Protein AF-A0A0R1SIX4-F1 (afdb_monomer)

Sequence (104 aa):
MFKGYEADYQYLTQYGKIMNYLQTCGYYRTAAIANWSQDWKADPKLIAMAAAYGWQIITFEQPAGQLSAKNPMKKEPKIPDVASVMGVGCISLFQIEDRYQLSV

Solvent-accessible surface area (backbone atoms only — not comparable to full-atom values): 6085 Å² total; per-residue (Å²): 128,88,81,78,59,90,78,32,64,55,33,53,54,35,37,51,52,52,54,49,47,61,72,67,65,42,37,48,33,69,69,17,50,56,63,51,67,36,87,88,45,56,61,58,53,55,45,10,46,22,48,50,70,76,39,70,46,75,43,84,74,65,58,86,68,90,77,35,62,91,63,43,32,76,59,57,85,38,65,47,54,56,21,52,77,60,73,23,52,68,40,37,61,68,61,49,30,64,73,68,64,64,73,127

Organism: NCBI:txid1423815

Secondary structure (DSSP, 8-state):
--SS-TT-HHHHHHHHHHHHHHHHS-SB-HHHHHHHTSTT-SHHHHHHHHHHHTPPEE--PPP-S---SSS-BSSPPPHHHHHHHTT--EE-HHHHHHHHT---

Structure (mmCIF, N/CA/C/O backbone):
data_AF-A0A0R1SIX4-F1
#
_entry.id   AF-A0A0R1SIX4-F1
#
loop_
_atom_site.group_PDB
_atom_site.id
_atom_site.type_symbol
_atom_site.label_atom_id
_atom_site.label_alt_id
_atom_site.label_comp_id
_atom_site.label_asym_id
_atom_site.label_entity_id
_atom_site.label_seq_id
_atom_site.pdbx_PDB_ins_code
_atom_site.Cartn_x
_atom_site.Cartn_y
_atom_site.Cartn_z
_atom_site.occupancy
_atom_site.B_iso_or_equiv
_atom_site.auth_seq_id
_atom_site.auth_comp_id
_atom_site.auth_asym_id
_atom_site.auth_atom_id
_atom_site.pdbx_PDB_model_num
ATOM 1 N N . MET A 1 1 ? 2.991 -6.991 15.526 1.00 55.97 1 MET A N 1
ATOM 2 C CA . MET A 1 1 ? 2.677 -7.673 14.254 1.00 55.97 1 MET A CA 1
ATOM 3 C C . MET A 1 1 ? 1.445 -8.521 14.499 1.00 55.97 1 MET A C 1
ATOM 5 O O . MET A 1 1 ? 1.439 -9.234 15.500 1.00 55.97 1 MET A O 1
ATOM 9 N N . PHE A 1 2 ? 0.386 -8.358 13.698 1.00 59.34 2 PHE A N 1
ATOM 10 C CA . PHE A 1 2 ? -0.807 -9.209 13.784 1.00 59.34 2 PHE A CA 1
ATOM 11 C C . PHE A 1 2 ? -0.351 -10.672 13.726 1.00 59.34 2 PHE A C 1
ATOM 13 O O . PHE A 1 2 ? 0.562 -10.971 12.972 1.00 59.34 2 PHE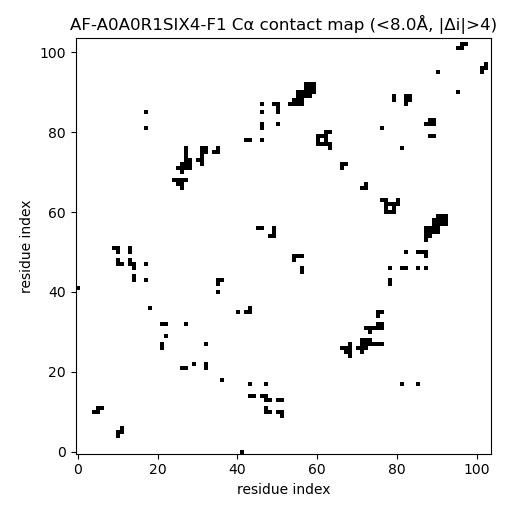 A O 1
ATOM 20 N N . LYS A 1 3 ? -0.876 -11.563 14.564 1.00 68.38 3 LYS A N 1
ATOM 21 C CA . LYS A 1 3 ? -0.492 -12.982 14.526 1.00 68.38 3 LYS A CA 1
ATOM 22 C C . LYS A 1 3 ? -1.569 -13.756 13.775 1.00 68.38 3 LYS A C 1
ATOM 24 O O . LYS A 1 3 ? -2.744 -13.560 14.072 1.00 68.38 3 LYS A O 1
ATOM 29 N N . GLY A 1 4 ? -1.175 -14.624 12.844 1.00 82.06 4 GLY A N 1
ATOM 30 C CA . GLY A 1 4 ? -2.080 -15.552 12.158 1.00 82.06 4 GLY A CA 1
ATOM 31 C C . GLY A 1 4 ? -2.652 -15.054 10.828 1.00 82.06 4 GLY A C 1
ATOM 32 O O . GLY A 1 4 ? -3.434 -15.773 10.215 1.00 82.06 4 GLY A O 1
ATOM 33 N N . TYR A 1 5 ? -2.260 -13.866 10.356 1.00 84.19 5 TYR A N 1
ATOM 34 C CA . TYR A 1 5 ? -2.648 -13.368 9.026 1.00 84.19 5 TYR A CA 1
ATOM 35 C C . TYR A 1 5 ? -1.778 -13.977 7.912 1.00 84.19 5 TYR A C 1
ATOM 37 O O . TYR A 1 5 ? -2.112 -13.880 6.738 1.00 84.19 5 TYR A O 1
ATOM 45 N N . GLU A 1 6 ? -0.663 -14.627 8.254 1.00 85.19 6 GLU A N 1
ATOM 46 C CA . GLU A 1 6 ? 0.284 -15.184 7.284 1.00 85.19 6 GLU A CA 1
ATOM 47 C C . GLU A 1 6 ? -0.337 -16.280 6.401 1.00 85.19 6 GLU A C 1
ATOM 49 O O . GLU A 1 6 ? 0.098 -16.480 5.271 1.00 85.19 6 GLU A O 1
ATOM 54 N N . ALA A 1 7 ? -1.363 -16.972 6.905 1.00 90.75 7 ALA A N 1
ATOM 55 C CA . ALA A 1 7 ? -2.109 -18.000 6.176 1.00 90.75 7 ALA A CA 1
ATOM 56 C C . ALA A 1 7 ? -3.439 -17.487 5.588 1.00 90.75 7 ALA A C 1
ATOM 58 O O . ALA A 1 7 ? -4.192 -18.261 4.995 1.00 90.75 7 ALA A O 1
ATOM 59 N N . ASP A 1 8 ? -3.756 -16.203 5.759 1.00 94.81 8 ASP A N 1
ATOM 60 C CA . ASP A 1 8 ? -4.999 -15.617 5.270 1.00 94.81 8 ASP A CA 1
ATOM 61 C C . ASP A 1 8 ? -4.947 -15.439 3.747 1.00 94.81 8 ASP A C 1
ATOM 63 O O . ASP A 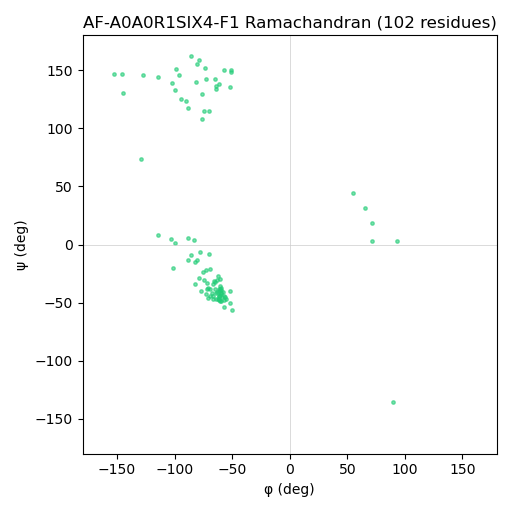1 8 ? -4.169 -14.656 3.199 1.00 94.81 8 ASP A O 1
ATOM 67 N N . TYR A 1 9 ? -5.817 -16.169 3.049 1.00 96.56 9 TYR A N 1
ATOM 68 C CA . TYR A 1 9 ? -5.883 -16.167 1.592 1.00 96.56 9 TYR A CA 1
ATOM 69 C C . TYR A 1 9 ? -6.218 -14.790 0.997 1.00 96.56 9 TYR A C 1
ATOM 71 O O . TYR A 1 9 ? -5.661 -14.414 -0.042 1.00 96.56 9 TYR A O 1
ATOM 79 N N . GLN A 1 10 ? -7.111 -14.024 1.631 1.00 96.88 10 GLN A N 1
ATOM 80 C CA . GLN A 1 10 ? -7.498 -12.704 1.124 1.00 96.88 10 GLN A CA 1
ATOM 81 C C . GLN A 1 10 ? -6.329 -11.733 1.253 1.00 96.88 10 GLN A C 1
ATOM 83 O O . GLN A 1 10 ? -5.993 -11.036 0.292 1.00 9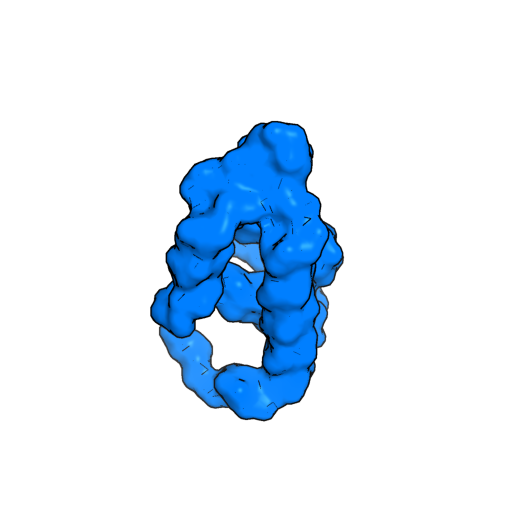6.88 10 GLN A O 1
ATOM 88 N N . TYR A 1 11 ? -5.655 -11.762 2.403 1.00 96.62 11 TYR A N 1
ATOM 89 C CA . TYR A 1 11 ? -4.423 -11.018 2.632 1.00 96.62 11 TYR A CA 1
ATOM 90 C C . TYR A 1 11 ? -3.341 -11.371 1.600 1.00 96.62 11 TYR A C 1
ATOM 92 O O . TYR A 1 11 ? -2.833 -10.476 0.923 1.00 96.62 11 TYR A O 1
ATOM 100 N N . LEU A 1 12 ? -3.019 -12.660 1.428 1.00 96.38 12 LEU A N 1
ATOM 101 C CA . LEU A 1 12 ? -1.972 -13.119 0.505 1.00 96.38 12 LEU A CA 1
ATOM 102 C C . LEU A 1 12 ? -2.264 -12.698 -0.941 1.00 96.38 12 LEU A C 1
ATOM 104 O O . LEU A 1 12 ? -1.362 -12.262 -1.660 1.00 96.38 12 LEU A O 1
ATOM 108 N N . THR A 1 13 ? -3.534 -12.758 -1.346 1.00 98.06 13 THR A N 1
ATOM 109 C CA . THR A 1 13 ? -3.981 -12.305 -2.669 1.00 98.06 13 THR A CA 1
ATOM 110 C C . THR A 1 13 ? -3.707 -10.814 -2.873 1.00 98.06 13 THR A C 1
ATOM 112 O O . THR A 1 13 ? -3.172 -10.418 -3.911 1.00 98.06 13 THR A O 1
ATOM 115 N N . GLN A 1 14 ? -4.054 -9.967 -1.900 1.00 98.12 14 GLN A N 1
ATOM 116 C CA . GLN A 1 14 ? -3.827 -8.521 -2.008 1.00 98.12 14 GLN A CA 1
ATOM 117 C C . GLN A 1 14 ? -2.343 -8.165 -1.895 1.00 98.12 14 GLN A C 1
ATOM 119 O O . GLN A 1 14 ? -1.854 -7.324 -2.649 1.00 98.12 14 GLN A O 1
ATOM 124 N N . TYR A 1 15 ? -1.598 -8.853 -1.029 1.00 97.25 15 TYR A N 1
ATOM 125 C CA . TYR A 1 15 ? -0.152 -8.687 -0.918 1.00 97.25 15 TYR A CA 1
ATOM 126 C C . TYR A 1 15 ? 0.542 -8.990 -2.252 1.00 97.25 15 TYR A C 1
ATOM 128 O O . TYR A 1 15 ? 1.345 -8.187 -2.725 1.00 97.25 15 TYR A O 1
ATOM 136 N N . GLY A 1 16 ? 0.169 -10.085 -2.923 1.00 97.31 16 GLY A N 1
ATOM 137 C CA . GLY A 1 16 ? 0.677 -10.421 -4.255 1.00 97.31 16 GLY A CA 1
ATOM 138 C C . GLY A 1 16 ? 0.413 -9.329 -5.299 1.00 97.31 16 GLY A C 1
ATOM 139 O O . GLY A 1 16 ? 1.310 -8.990 -6.073 1.00 97.31 16 GLY A O 1
ATOM 140 N N . LYS A 1 17 ? -0.777 -8.711 -5.287 1.00 98.38 17 LYS A N 1
ATOM 141 C CA . LYS A 1 17 ? -1.103 -7.581 -6.180 1.00 98.38 17 LYS A CA 1
ATOM 142 C C . LYS A 1 17 ? -0.229 -6.359 -5.913 1.00 98.38 17 LYS A C 1
ATOM 144 O O . LYS A 1 17 ? 0.239 -5.743 -6.869 1.00 98.38 17 LYS A O 1
ATOM 149 N N . ILE A 1 18 ? 0.022 -6.033 -4.644 1.00 98.06 18 ILE A N 1
ATOM 150 C CA . ILE A 1 18 ? 0.919 -4.935 -4.259 1.00 98.06 18 ILE A CA 1
ATOM 151 C C . ILE A 1 18 ? 2.328 -5.197 -4.786 1.00 98.06 18 ILE A C 1
ATOM 153 O O . ILE A 1 18 ? 2.911 -4.323 -5.428 1.00 98.06 18 ILE A O 1
ATOM 157 N N . MET A 1 19 ? 2.858 -6.403 -4.570 1.00 97.19 19 MET A N 1
ATOM 158 C CA . MET A 1 19 ? 4.198 -6.767 -5.039 1.00 97.19 19 MET A CA 1
ATOM 159 C C . MET A 1 19 ? 4.295 -6.688 -6.563 1.00 97.19 19 MET A C 1
ATOM 161 O O . MET A 1 19 ? 5.238 -6.096 -7.083 1.00 97.19 19 MET A O 1
ATOM 165 N N . ASN A 1 20 ? 3.297 -7.208 -7.282 1.00 98.12 20 ASN A N 1
ATOM 166 C CA . ASN A 1 20 ? 3.241 -7.105 -8.737 1.00 98.12 20 ASN A CA 1
ATOM 167 C C . ASN A 1 20 ? 3.216 -5.640 -9.200 1.00 98.12 20 ASN A C 1
ATOM 169 O O . ASN A 1 20 ? 4.034 -5.249 -10.028 1.00 98.12 20 ASN A O 1
ATOM 173 N N . TYR A 1 21 ? 2.350 -4.807 -8.613 1.00 97.88 21 TYR A N 1
ATOM 174 C CA . TYR A 1 21 ? 2.273 -3.381 -8.935 1.00 97.88 21 TYR A CA 1
ATOM 175 C C . TYR A 1 21 ? 3.619 -2.670 -8.760 1.00 97.88 21 TYR A C 1
ATOM 177 O O . TYR A 1 21 ? 4.041 -1.940 -9.658 1.00 97.88 21 TYR A O 1
ATOM 185 N N . LEU A 1 22 ? 4.315 -2.899 -7.642 1.00 96.50 22 LEU A N 1
ATOM 186 C CA . LEU A 1 22 ? 5.614 -2.274 -7.382 1.00 96.50 22 LEU A CA 1
ATOM 187 C C . LEU A 1 22 ? 6.658 -2.632 -8.442 1.00 96.50 22 LEU A C 1
ATOM 189 O O . LEU A 1 22 ? 7.455 -1.775 -8.815 1.00 96.50 22 LEU A O 1
ATOM 193 N N . GLN A 1 23 ? 6.641 -3.870 -8.936 1.00 95.75 23 GLN A N 1
ATOM 194 C CA . GLN A 1 23 ? 7.570 -4.330 -9.969 1.00 95.75 23 GLN A CA 1
ATOM 195 C C . GLN A 1 23 ? 7.223 -3.774 -11.358 1.00 95.75 23 GLN A C 1
ATOM 197 O O . GLN A 1 23 ? 8.122 -3.554 -12.167 1.00 95.75 23 GLN A O 1
ATOM 202 N N . THR A 1 24 ? 5.942 -3.521 -11.648 1.00 96.94 24 THR A N 1
ATOM 203 C CA . THR A 1 24 ? 5.489 -3.144 -12.998 1.00 96.94 24 THR A CA 1
ATOM 204 C C . THR A 1 24 ? 5.233 -1.651 -13.198 1.00 96.94 24 THR A C 1
ATOM 206 O O . THR A 1 24 ? 5.203 -1.199 -14.338 1.00 96.94 24 THR A O 1
ATOM 209 N N . CYS A 1 25 ? 5.027 -0.859 -12.139 1.00 95.94 25 CYS A N 1
ATOM 210 C CA . CYS A 1 25 ? 4.607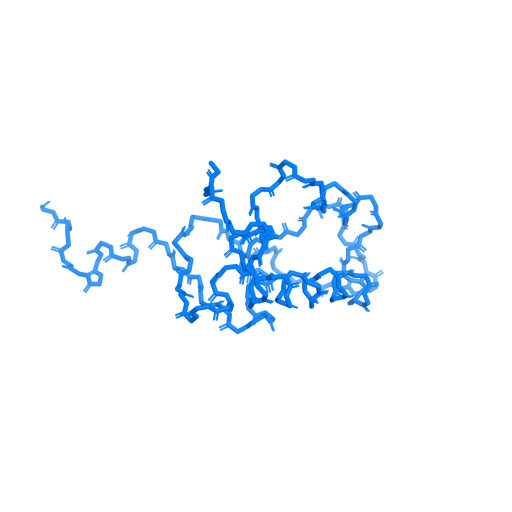 0.545 -12.280 1.00 95.94 25 CYS A CA 1
ATOM 211 C C . CYS A 1 25 ? 5.709 1.487 -12.792 1.00 95.9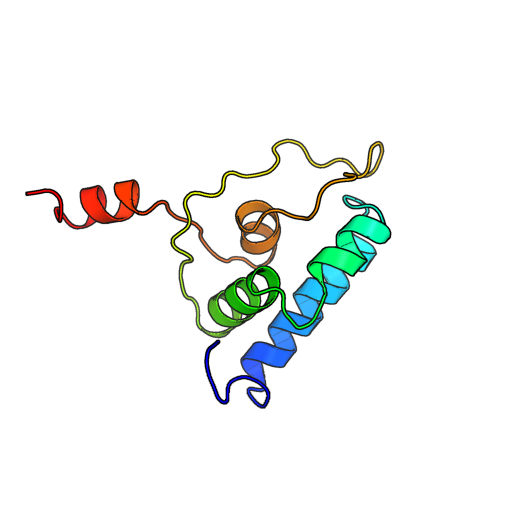4 25 CYS A C 1
ATOM 213 O O . CYS A 1 25 ? 5.414 2.566 -13.300 1.00 95.94 25 CYS A O 1
ATOM 215 N N . GLY A 1 26 ? 6.981 1.107 -12.639 1.00 97.12 26 GLY A N 1
ATOM 216 C CA . GLY A 1 26 ? 8.131 1.909 -13.068 1.00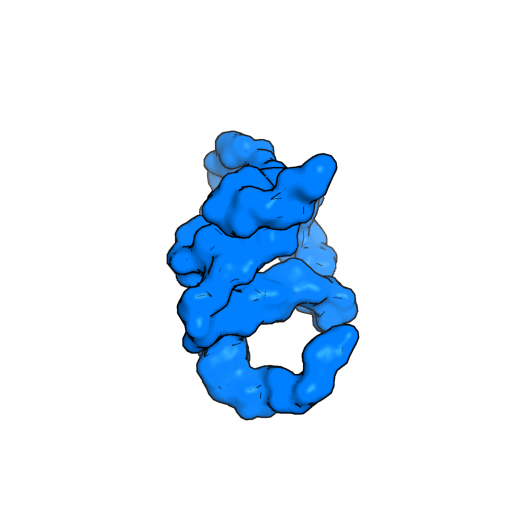 97.12 26 GLY A CA 1
ATOM 217 C C . GLY A 1 26 ? 8.404 3.162 -12.225 1.00 97.12 26 GLY A C 1
ATOM 218 O O . GLY A 1 26 ? 9.331 3.905 -12.533 1.00 97.12 26 GLY A O 1
ATOM 219 N N . TYR A 1 27 ? 7.645 3.418 -11.155 1.00 97.50 27 TYR A N 1
ATOM 220 C CA . TYR A 1 27 ? 7.789 4.629 -10.332 1.00 97.50 27 TYR A CA 1
ATOM 221 C C . TYR A 1 27 ? 8.901 4.558 -9.288 1.00 97.50 27 TYR A C 1
ATOM 223 O O . TYR A 1 27 ? 9.311 5.593 -8.763 1.00 97.50 27 TYR A O 1
ATOM 231 N N . TYR A 1 28 ? 9.412 3.363 -8.997 1.00 97.12 28 TYR A N 1
ATOM 232 C CA . TYR A 1 28 ? 10.394 3.130 -7.944 1.00 97.12 28 TYR A CA 1
ATOM 233 C C . TYR A 1 28 ? 11.599 2.379 -8.494 1.00 97.12 28 TYR A C 1
ATOM 235 O O . TYR A 1 28 ? 11.484 1.524 -9.370 1.00 97.12 28 TYR A O 1
ATOM 243 N N . ARG A 1 29 ? 12.782 2.685 -7.964 1.00 96.81 29 ARG A N 1
ATOM 244 C CA . ARG A 1 29 ? 13.989 1.913 -8.277 1.00 96.81 29 ARG A CA 1
ATOM 245 C C . ARG A 1 29 ? 13.952 0.560 -7.578 1.00 96.81 29 ARG A C 1
ATOM 247 O O . ARG A 1 29 ? 13.448 0.453 -6.463 1.00 96.81 29 ARG A O 1
ATOM 254 N N . THR A 1 30 ? 14.614 -0.434 -8.162 1.00 96.38 30 THR A N 1
ATOM 255 C CA . THR A 1 30 ? 14.691 -1.801 -7.618 1.00 96.38 30 THR A CA 1
ATOM 256 C C . THR A 1 30 ? 15.147 -1.840 -6.159 1.00 96.38 30 THR A C 1
ATOM 258 O O . THR A 1 30 ? 14.566 -2.565 -5.365 1.00 96.38 30 THR A O 1
ATOM 261 N N . ALA A 1 31 ? 16.125 -1.013 -5.772 1.00 96.75 31 ALA A N 1
ATOM 262 C CA . ALA A 1 31 ? 16.590 -0.935 -4.384 1.00 96.75 31 ALA A CA 1
ATOM 263 C C . ALA A 1 31 ? 15.509 -0.415 -3.414 1.00 96.75 31 ALA A C 1
ATOM 265 O O . ALA A 1 31 ? 15.387 -0.922 -2.303 1.00 96.75 31 ALA A O 1
ATOM 266 N N . ALA A 1 32 ? 14.701 0.560 -3.844 1.00 96.38 32 ALA A N 1
ATOM 267 C CA . ALA A 1 32 ? 13.594 1.082 -3.047 1.00 96.38 32 ALA A CA 1
ATOM 268 C C . ALA A 1 32 ? 12.491 0.028 -2.872 1.00 96.38 32 ALA A C 1
ATOM 270 O O . ALA A 1 32 ? 11.986 -0.154 -1.768 1.00 96.38 32 ALA A O 1
ATOM 271 N N . ILE A 1 33 ? 12.171 -0.708 -3.943 1.00 97.06 33 ILE A N 1
ATOM 272 C CA . ILE A 1 33 ? 11.197 -1.808 -3.908 1.00 97.06 33 ILE A CA 1
ATOM 273 C C . ILE A 1 33 ? 11.698 -2.932 -2.998 1.00 97.06 33 ILE A C 1
ATOM 275 O O . ILE A 1 33 ? 10.956 -3.405 -2.141 1.00 97.06 33 ILE A O 1
ATOM 279 N N . ALA A 1 34 ? 12.961 -3.338 -3.146 1.00 95.81 34 ALA A N 1
ATOM 280 C CA . ALA A 1 34 ? 13.556 -4.420 -2.370 1.00 95.81 34 ALA A CA 1
ATOM 281 C C . ALA 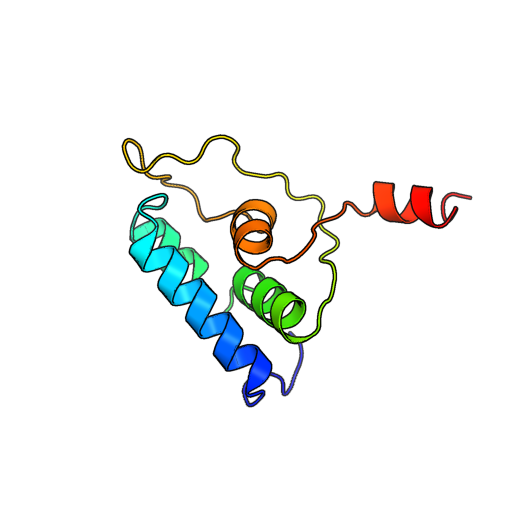A 1 34 ? 13.574 -4.114 -0.868 1.00 95.81 34 ALA A C 1
ATOM 283 O O . ALA A 1 34 ? 13.301 -5.007 -0.070 1.00 95.81 34 ALA A O 1
ATOM 284 N N . ASN A 1 35 ? 13.862 -2.867 -0.478 1.00 95.12 35 ASN A N 1
ATOM 285 C CA . ASN A 1 35 ? 13.849 -2.474 0.930 1.00 95.12 35 ASN A CA 1
ATOM 286 C C . ASN A 1 35 ? 12.426 -2.420 1.504 1.00 95.12 35 ASN A C 1
ATOM 288 O O . ASN A 1 35 ? 12.196 -2.837 2.637 1.00 95.12 35 ASN A O 1
ATOM 292 N N . TRP A 1 36 ? 11.456 -1.967 0.708 1.00 94.94 36 TRP A N 1
ATOM 293 C CA . TRP A 1 36 ? 10.061 -1.879 1.141 1.00 94.94 36 TRP A CA 1
ATOM 294 C C . TRP A 1 36 ? 9.350 -3.240 1.180 1.00 94.94 36 TRP A C 1
ATOM 296 O O . TRP A 1 36 ? 8.402 -3.419 1.936 1.00 94.94 36 TRP A O 1
ATOM 306 N N . SER A 1 37 ? 9.841 -4.215 0.411 1.00 93.50 37 SER A N 1
ATOM 307 C CA . SER A 1 37 ? 9.300 -5.583 0.339 1.00 93.50 37 SER A CA 1
ATOM 308 C C . SER A 1 37 ? 9.910 -6.538 1.375 1.00 93.50 37 SER A C 1
ATOM 310 O O . SER A 1 37 ? 9.652 -7.740 1.324 1.00 93.50 37 SER A O 1
ATOM 312 N N . GLN A 1 38 ? 10.754 -6.040 2.285 1.00 94.44 38 GLN A N 1
ATOM 313 C CA . GLN A 1 38 ? 11.339 -6.858 3.348 1.00 94.44 38 GLN A CA 1
ATOM 314 C C . GLN A 1 38 ? 10.251 -7.361 4.303 1.00 94.44 38 GLN A C 1
ATOM 316 O O . GLN A 1 38 ? 9.344 -6.616 4.662 1.00 94.44 38 GLN A O 1
ATOM 321 N N . ASP A 1 39 ? 10.374 -8.598 4.784 1.00 89.69 39 ASP A N 1
ATOM 322 C CA . ASP A 1 39 ? 9.338 -9.225 5.618 1.00 89.69 39 ASP A CA 1
ATOM 323 C C . ASP A 1 39 ? 9.057 -8.465 6.931 1.00 89.69 39 ASP A C 1
ATOM 325 O O . ASP A 1 39 ? 7.933 -8.426 7.424 1.00 89.69 39 ASP A O 1
ATOM 329 N N . TRP A 1 40 ? 10.049 -7.779 7.493 1.00 90.62 40 TRP A N 1
ATOM 330 C CA . TRP A 1 40 ? 9.861 -6.989 8.713 1.00 90.62 40 TRP A CA 1
ATOM 331 C C . TRP A 1 40 ? 9.165 -5.636 8.476 1.00 90.62 40 TRP A C 1
ATOM 333 O O . TRP A 1 40 ? 8.829 -4.948 9.443 1.00 90.62 40 TRP A O 1
ATOM 343 N N . LYS A 1 41 ? 8.924 -5.234 7.221 1.00 94.38 41 LYS A N 1
ATOM 344 C CA . LYS A 1 41 ? 8.199 -3.999 6.895 1.00 94.38 41 LYS A CA 1
ATOM 345 C C . LYS A 1 41 ? 6.702 -4.187 7.106 1.00 94.38 41 LYS A C 1
ATOM 347 O O . LYS A 1 41 ? 6.091 -5.131 6.609 1.00 94.38 41 LYS A O 1
ATOM 352 N N . ALA A 1 42 ? 6.100 -3.254 7.836 1.00 94.75 42 ALA A N 1
ATOM 353 C CA . ALA A 1 42 ? 4.673 -3.284 8.132 1.00 94.75 42 ALA A CA 1
ATOM 354 C C . ALA A 1 42 ? 3.831 -2.716 6.983 1.00 94.75 42 ALA A C 1
ATOM 356 O O . ALA A 1 42 ? 2.730 -3.199 6.741 1.00 94.75 42 ALA A O 1
ATOM 357 N N . ASP A 1 43 ? 4.346 -1.721 6.268 1.00 96.31 43 ASP A N 1
ATOM 358 C CA . ASP A 1 43 ? 3.642 -0.920 5.268 1.00 96.31 43 ASP A CA 1
ATOM 359 C C . ASP A 1 43 ? 2.888 -1.761 4.216 1.00 96.31 43 ASP A C 1
ATOM 361 O O . ASP A 1 43 ? 1.662 -1.626 4.127 1.00 96.31 43 ASP A O 1
ATOM 365 N N . PRO A 1 44 ? 3.532 -2.691 3.471 1.00 96.19 44 PRO A N 1
ATOM 366 C CA . PRO A 1 44 ? 2.814 -3.526 2.506 1.00 96.19 44 PRO A CA 1
ATOM 367 C C . PRO A 1 44 ? 1.773 -4.429 3.174 1.00 96.19 44 PRO A C 1
ATOM 369 O O . PRO A 1 44 ? 0.742 -4.740 2.578 1.00 96.19 44 PRO A O 1
ATOM 372 N N . LYS A 1 45 ? 2.017 -4.842 4.423 1.00 95.88 45 LYS A N 1
ATOM 373 C CA . LYS A 1 45 ? 1.127 -5.734 5.172 1.00 95.88 45 LYS A CA 1
ATOM 374 C C . LYS A 1 45 ? -0.137 -5.004 5.614 1.00 95.88 45 LYS A C 1
ATOM 376 O O . LYS A 1 45 ? -1.229 -5.541 5.461 1.00 95.88 45 LYS A O 1
ATOM 381 N N . LEU A 1 46 ? 0.004 -3.769 6.095 1.00 96.69 46 LEU A N 1
ATOM 382 C CA . LEU A 1 46 ? -1.118 -2.902 6.459 1.00 96.69 46 LEU A CA 1
ATOM 383 C C . LEU A 1 46 ? -2.013 -2.619 5.249 1.00 96.69 46 LEU A C 1
ATOM 385 O O . LEU A 1 46 ? -3.232 -2.731 5.358 1.00 96.69 46 LEU A O 1
ATOM 389 N N . ILE A 1 47 ? -1.418 -2.326 4.087 1.00 98.12 47 ILE A N 1
ATOM 390 C CA . ILE A 1 47 ? -2.173 -2.077 2.851 1.00 98.12 47 ILE A CA 1
ATOM 391 C C . ILE A 1 47 ? -2.882 -3.340 2.367 1.00 98.12 47 ILE A C 1
ATOM 393 O O . ILE A 1 47 ? -4.061 -3.272 2.032 1.00 98.12 47 ILE A O 1
ATOM 397 N N . ALA A 1 48 ? -2.211 -4.494 2.373 1.00 97.44 48 ALA A N 1
ATOM 398 C CA . ALA A 1 48 ? -2.828 -5.756 1.971 1.00 97.44 48 ALA A CA 1
ATOM 399 C C . ALA A 1 48 ? -4.020 -6.129 2.864 1.00 97.44 48 ALA A C 1
ATOM 401 O O . ALA A 1 48 ? -5.072 -6.493 2.346 1.00 97.44 48 ALA A O 1
ATOM 402 N N . MET A 1 49 ? -3.886 -5.986 4.188 1.00 97.31 49 MET A N 1
ATOM 403 C CA . MET A 1 49 ? -4.989 -6.216 5.129 1.00 97.31 49 MET A CA 1
ATOM 404 C C . MET A 1 49 ? -6.152 -5.255 4.877 1.00 97.31 49 MET A C 1
ATOM 406 O O . MET A 1 49 ? -7.302 -5.680 4.791 1.00 97.31 49 MET A O 1
ATOM 410 N N . ALA A 1 50 ? -5.864 -3.964 4.707 1.00 98.12 50 ALA A N 1
ATOM 411 C CA . ALA A 1 50 ? -6.903 -2.977 4.452 1.00 98.12 50 ALA A CA 1
ATOM 412 C C . ALA A 1 50 ? -7.634 -3.228 3.125 1.00 98.12 50 ALA A C 1
ATOM 414 O O . ALA A 1 50 ? -8.862 -3.167 3.083 1.00 98.12 50 ALA A O 1
ATOM 415 N N . ALA A 1 51 ? -6.903 -3.597 2.072 1.00 98.31 51 ALA A N 1
ATOM 416 C CA . ALA A 1 51 ? -7.477 -3.961 0.780 1.00 98.31 51 ALA A CA 1
ATOM 417 C C . ALA A 1 51 ? -8.291 -5.263 0.844 1.00 98.31 51 ALA A C 1
ATOM 419 O O . ALA A 1 51 ? -9.280 -5.404 0.129 1.00 98.31 51 ALA A O 1
ATOM 420 N N . ALA A 1 52 ? -7.883 -6.222 1.679 1.00 97.62 52 ALA A N 1
ATOM 421 C CA . ALA A 1 52 ? -8.575 -7.499 1.833 1.00 97.62 52 ALA A CA 1
ATOM 422 C C . ALA A 1 52 ? -9.937 -7.334 2.519 1.00 97.62 52 ALA A C 1
ATOM 424 O O . ALA A 1 52 ? -10.900 -7.984 2.127 1.00 97.62 52 ALA A O 1
ATOM 425 N N . TYR A 1 53 ? -10.020 -6.439 3.504 1.00 97.06 53 TYR A N 1
ATOM 426 C CA . TYR A 1 53 ? -11.179 -6.332 4.392 1.00 97.06 53 TYR A CA 1
ATOM 427 C C . TYR A 1 53 ? -11.959 -5.019 4.268 1.00 97.06 53 TYR A C 1
ATOM 429 O O . TYR A 1 53 ? -12.862 -4.762 5.064 1.00 97.06 53 TYR A O 1
ATOM 437 N N . GLY A 1 54 ? -11.633 -4.183 3.279 1.00 96.94 54 GLY A N 1
ATOM 438 C CA . GLY A 1 54 ? -12.306 -2.900 3.063 1.00 96.94 54 GLY A CA 1
ATOM 439 C C . GLY A 1 54 ? -12.077 -1.904 4.201 1.00 96.94 54 GLY A C 1
ATOM 440 O O . GLY A 1 54 ? -12.962 -1.110 4.517 1.00 96.94 54 GLY A O 1
ATOM 441 N N . TRP A 1 55 ? -10.915 -1.965 4.856 1.00 97.38 55 TRP A N 1
ATOM 442 C CA . TRP A 1 55 ? -10.574 -1.049 5.943 1.00 97.38 55 TRP A CA 1
ATOM 443 C C . TRP A 1 55 ? -9.956 0.248 5.426 1.00 97.38 55 TRP A C 1
ATOM 445 O O . TRP A 1 55 ? -9.441 0.336 4.312 1.00 97.38 55 TRP A O 1
ATOM 455 N N . GLN A 1 56 ? -9.967 1.257 6.292 1.00 96.88 56 GLN A N 1
ATOM 456 C CA . GLN A 1 56 ? -9.259 2.514 6.093 1.00 96.88 56 GLN A CA 1
ATOM 457 C C . GLN A 1 56 ? -7.980 2.519 6.937 1.00 96.88 56 GLN A C 1
ATOM 459 O O . GLN A 1 56 ? -7.992 2.086 8.090 1.00 96.88 56 GLN A O 1
ATOM 464 N N . ILE A 1 57 ? -6.875 3.015 6.378 1.00 98.00 57 ILE A N 1
ATOM 465 C CA . ILE A 1 57 ? -5.616 3.166 7.114 1.00 98.00 57 ILE A CA 1
ATOM 466 C C . ILE A 1 57 ? -5.573 4.547 7.761 1.00 98.00 57 ILE A C 1
ATOM 468 O O . ILE A 1 57 ? -5.644 5.564 7.069 1.00 98.00 57 ILE A O 1
ATOM 472 N N . ILE A 1 58 ? -5.389 4.578 9.080 1.00 97.25 58 ILE A N 1
ATOM 473 C CA . ILE A 1 58 ? -5.082 5.811 9.805 1.00 97.25 58 ILE A CA 1
ATOM 474 C C . ILE A 1 58 ? -3.563 6.002 9.807 1.00 97.25 58 ILE A C 1
ATOM 476 O O . ILE A 1 58 ? -2.831 5.162 10.327 1.00 97.25 58 ILE A O 1
ATOM 480 N N . THR A 1 59 ? -3.075 7.084 9.203 1.00 97.31 59 THR A N 1
ATOM 481 C CA . THR A 1 59 ? -1.641 7.396 9.122 1.00 97.31 59 THR A CA 1
ATOM 482 C C . THR A 1 59 ? -1.409 8.899 9.003 1.00 97.31 59 THR A C 1
ATOM 484 O O . THR A 1 59 ? -2.193 9.615 8.386 1.00 97.31 59 THR A O 1
ATOM 487 N N . PHE A 1 60 ? -0.311 9.390 9.577 1.00 97.31 60 PHE A N 1
ATOM 488 C CA . PHE A 1 60 ? 0.150 10.767 9.365 1.00 97.31 60 PHE A CA 1
ATOM 489 C C . PHE A 1 60 ? 1.019 10.921 8.112 1.00 97.31 60 PHE A C 1
ATOM 491 O O . PHE A 1 60 ? 1.354 12.043 7.725 1.00 97.31 60 PHE A O 1
ATOM 498 N N . GLU A 1 61 ? 1.407 9.812 7.481 1.00 97.38 61 GLU A N 1
ATOM 499 C CA . GLU A 1 61 ? 2.234 9.849 6.285 1.00 97.38 61 GLU A CA 1
ATOM 500 C C . GLU A 1 61 ? 1.507 10.538 5.124 1.00 97.38 61 GLU A C 1
ATOM 502 O O . GLU A 1 61 ? 0.330 10.291 4.872 1.00 97.38 61 GLU A O 1
ATOM 507 N N . GLN A 1 62 ? 2.232 11.398 4.410 1.00 95.38 62 GLN A N 1
ATOM 508 C CA . GLN A 1 62 ? 1.733 12.088 3.226 1.00 95.38 62 GLN A CA 1
ATOM 509 C C . GLN A 1 62 ? 2.204 11.387 1.940 1.00 95.38 62 GLN A C 1
ATOM 511 O O . GLN A 1 62 ? 3.290 10.790 1.942 1.00 95.38 62 GLN A O 1
ATOM 516 N N . PRO A 1 63 ? 1.425 11.477 0.842 1.00 95.38 63 PRO A N 1
ATOM 517 C CA . PRO A 1 63 ? 1.841 11.013 -0.482 1.00 95.38 63 PRO A CA 1
ATOM 518 C C . PRO A 1 63 ? 3.211 11.570 -0.888 1.00 95.38 63 PRO A C 1
ATOM 520 O O . PRO A 1 63 ? 3.563 12.696 -0.523 1.00 95.38 63 PRO A O 1
ATOM 523 N N . ALA A 1 64 ? 3.973 10.833 -1.700 1.00 92.69 64 ALA A N 1
ATOM 524 C CA . ALA A 1 64 ? 5.267 11.316 -2.192 1.00 92.69 64 ALA A CA 1
ATOM 525 C C . ALA A 1 64 ? 5.142 12.473 -3.205 1.00 92.69 64 ALA A C 1
ATOM 527 O O . ALA A 1 64 ? 6.150 13.076 -3.582 1.00 92.69 64 ALA A O 1
ATOM 528 N N . GLY A 1 65 ? 3.918 12.782 -3.644 1.00 88.69 65 GLY A N 1
ATOM 529 C CA . GLY A 1 65 ? 3.620 13.780 -4.663 1.00 88.69 65 GLY A CA 1
ATOM 530 C C . GLY A 1 65 ? 3.624 13.168 -6.062 1.00 88.69 65 GLY A C 1
ATOM 531 O O . GLY A 1 65 ? 3.040 12.111 -6.288 1.00 88.69 65 GLY A O 1
ATOM 532 N N . GLN A 1 66 ? 4.253 13.840 -7.028 1.00 88.31 66 GLN A N 1
ATOM 533 C CA . GLN A 1 66 ? 4.267 13.370 -8.416 1.00 88.31 66 GLN A CA 1
ATOM 534 C C . GLN A 1 66 ? 5.240 12.200 -8.606 1.00 88.31 66 GLN A C 1
ATOM 536 O O . GLN A 1 66 ? 6.459 12.377 -8.626 1.00 88.31 66 GLN A O 1
ATOM 541 N N . LEU A 1 67 ? 4.685 11.004 -8.801 1.00 92.62 67 LEU A N 1
ATOM 542 C CA . LEU A 1 67 ? 5.423 9.821 -9.235 1.00 92.62 67 LEU A CA 1
ATOM 543 C C . LEU A 1 67 ? 5.620 9.850 -10.756 1.00 92.62 67 LEU A C 1
ATOM 545 O O . LEU A 1 67 ? 4.720 10.225 -11.507 1.00 92.62 67 LEU A O 1
ATOM 549 N N . SER A 1 68 ? 6.805 9.458 -11.226 1.00 92.69 68 SER A N 1
ATOM 550 C CA . SER A 1 68 ? 7.132 9.471 -12.653 1.00 92.69 68 SER A CA 1
ATOM 551 C C . SER A 1 68 ? 8.033 8.309 -13.034 1.00 92.69 68 SER A C 1
ATOM 553 O O . SER A 1 68 ? 9.093 8.117 -12.443 1.00 92.69 68 SER A O 1
ATOM 555 N N . ALA A 1 69 ? 7.655 7.586 -14.089 1.00 92.62 69 ALA A N 1
ATOM 556 C CA . ALA A 1 69 ? 8.481 6.522 -14.656 1.00 92.62 69 ALA A CA 1
ATOM 557 C C . ALA A 1 69 ? 9.750 7.056 -15.348 1.00 92.62 69 ALA A C 1
ATOM 559 O O . ALA A 1 69 ? 10.731 6.333 -15.489 1.00 92.62 69 ALA A O 1
ATOM 560 N N . LYS A 1 70 ? 9.766 8.338 -15.752 1.00 94.12 70 LYS A N 1
ATOM 561 C CA . LYS A 1 70 ? 10.964 8.972 -16.331 1.00 94.12 70 LYS A CA 1
ATOM 562 C C . LYS A 1 70 ? 12.042 9.218 -15.277 1.00 94.12 70 LYS A C 1
ATOM 564 O O . LYS A 1 70 ? 13.223 9.123 -15.586 1.00 94.12 70 LYS A O 1
ATOM 569 N N . ASN A 1 71 ? 11.628 9.510 -14.043 1.00 93.62 71 ASN A N 1
ATOM 570 C CA . ASN A 1 71 ? 12.515 9.755 -12.909 1.00 93.62 71 ASN A CA 1
ATOM 571 C C . A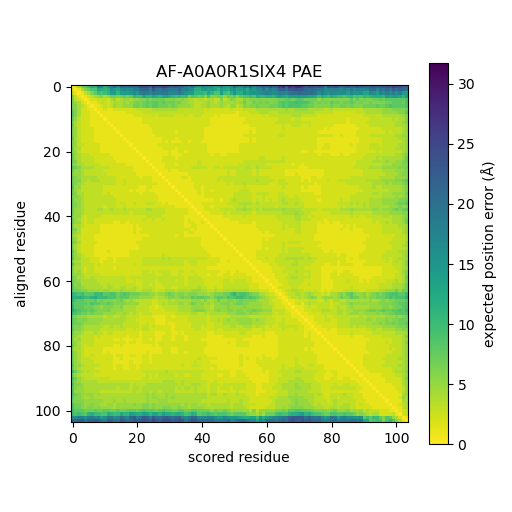SN A 1 71 ? 12.092 8.896 -11.704 1.00 93.62 71 ASN A C 1
ATOM 573 O O . ASN A 1 71 ? 11.546 9.436 -10.740 1.00 93.62 71 ASN A O 1
ATOM 577 N N . PRO A 1 72 ? 12.353 7.573 -11.729 1.00 95.00 72 PRO A N 1
ATOM 578 C CA . PRO A 1 72 ? 11.918 6.677 -10.667 1.00 95.00 72 PRO A CA 1
ATOM 579 C C . PRO A 1 72 ? 12.533 7.037 -9.314 1.00 95.00 72 PRO A C 1
ATOM 581 O O . PRO A 1 72 ? 13.741 7.313 -9.192 1.00 95.00 72 PRO A O 1
ATOM 584 N N . MET A 1 73 ? 11.697 6.976 -8.284 1.00 94.75 73 MET A N 1
ATOM 585 C CA . MET A 1 73 ? 12.020 7.355 -6.918 1.00 94.75 73 MET A CA 1
ATOM 586 C C . MET A 1 73 ? 13.112 6.459 -6.330 1.00 94.75 73 MET A C 1
ATOM 588 O O . MET A 1 73 ? 13.084 5.232 -6.432 1.00 94.75 73 MET A O 1
ATOM 592 N N . LYS A 1 74 ? 14.097 7.103 -5.690 1.00 94.62 74 LYS A N 1
ATOM 593 C CA . LYS A 1 74 ? 15.138 6.428 -4.895 1.00 94.62 74 LYS A CA 1
ATOM 594 C C . LYS A 1 74 ? 14.641 6.027 -3.507 1.00 94.62 74 LYS A C 1
ATOM 596 O O . LYS A 1 74 ? 15.190 5.109 -2.913 1.00 94.62 74 LYS A O 1
ATOM 601 N N . LYS A 1 75 ? 13.674 6.779 -2.977 1.00 94.19 75 LYS A N 1
ATOM 602 C CA . LYS A 1 75 ? 13.072 6.535 -1.668 1.00 94.19 75 LYS A CA 1
ATOM 603 C C . LYS A 1 75 ? 12.022 5.438 -1.781 1.00 94.19 75 LYS A C 1
ATOM 605 O O . LYS A 1 75 ? 11.467 5.222 -2.857 1.00 94.19 75 LYS A O 1
ATOM 610 N N . GLU A 1 76 ? 11.776 4.778 -0.659 1.00 95.38 76 GLU A N 1
ATOM 611 C CA . GLU A 1 76 ? 10.725 3.776 -0.531 1.00 95.38 76 GLU A CA 1
ATOM 612 C C . GLU A 1 76 ? 9.341 4.352 -0.886 1.00 95.38 76 GLU A C 1
ATOM 614 O O . GLU A 1 76 ? 9.116 5.555 -0.685 1.00 95.38 76 GLU A O 1
ATOM 619 N N . PRO A 1 77 ? 8.422 3.511 -1.398 1.00 96.75 77 PRO A N 1
ATOM 620 C CA . PRO A 1 77 ? 7.014 3.860 -1.535 1.00 96.75 77 PRO A CA 1
ATOM 621 C C . PRO A 1 77 ? 6.414 4.403 -0.234 1.00 96.75 77 PRO A C 1
ATOM 623 O O . PRO A 1 77 ? 6.807 4.002 0.861 1.00 96.75 77 PRO A O 1
ATOM 626 N N . LYS A 1 78 ? 5.443 5.310 -0.368 1.00 97.12 78 LYS A N 1
ATOM 627 C CA . LYS A 1 78 ? 4.635 5.817 0.744 1.00 97.12 78 LYS A CA 1
ATOM 628 C C . LYS A 1 78 ? 3.330 5.037 0.833 1.00 97.12 78 LYS A C 1
ATOM 630 O O . LYS A 1 78 ? 2.764 4.672 -0.201 1.00 97.12 78 LYS A O 1
ATOM 635 N N . ILE A 1 79 ? 2.831 4.826 2.050 1.00 98.06 79 ILE A N 1
ATOM 636 C CA . ILE A 1 79 ? 1.566 4.135 2.306 1.00 98.06 79 ILE A CA 1
ATOM 637 C C . ILE A 1 79 ? 0.429 4.755 1.479 1.00 98.06 79 ILE A C 1
ATOM 639 O O . ILE A 1 79 ? -0.212 3.994 0.757 1.00 98.06 79 ILE A O 1
ATOM 643 N N . PRO A 1 80 ? 0.201 6.089 1.476 1.00 98.00 80 PRO A N 1
ATOM 644 C CA . PRO A 1 80 ? -0.893 6.683 0.706 1.00 98.00 80 PRO A CA 1
ATOM 645 C C . PRO A 1 80 ? -0.803 6.449 -0.806 1.00 98.00 80 PRO A C 1
ATOM 647 O O . PRO A 1 80 ? -1.831 6.253 -1.453 1.00 98.00 80 PRO A O 1
ATOM 650 N N . ASP A 1 81 ? 0.409 6.437 -1.373 1.00 97.62 81 ASP A N 1
ATOM 651 C CA . ASP A 1 81 ? 0.601 6.257 -2.817 1.00 97.62 81 ASP A CA 1
ATOM 652 C C . ASP A 1 81 ? 0.178 4.849 -3.251 1.00 97.62 81 ASP A C 1
ATOM 654 O O . ASP A 1 81 ? -0.545 4.676 -4.232 1.00 97.62 81 ASP A O 1
ATOM 658 N N . VAL A 1 82 ? 0.615 3.830 -2.505 1.00 98.06 82 VAL A N 1
ATOM 659 C CA . VAL A 1 82 ? 0.310 2.428 -2.816 1.00 98.06 82 VAL A CA 1
ATOM 660 C C . VAL A 1 82 ? -1.122 2.075 -2.409 1.00 98.06 82 VAL A C 1
ATOM 662 O O . VAL A 1 82 ? -1.816 1.398 -3.165 1.00 98.06 82 VAL A O 1
ATOM 665 N N . ALA A 1 83 ? -1.593 2.563 -1.258 1.00 98.31 83 ALA A N 1
ATOM 666 C CA . ALA A 1 83 ? -2.958 2.354 -0.777 1.00 98.31 83 ALA A CA 1
ATOM 667 C C . ALA A 1 83 ? -4.000 2.853 -1.785 1.00 98.31 83 ALA A C 1
ATOM 669 O O . ALA A 1 83 ? -4.932 2.117 -2.105 1.00 98.31 83 ALA A O 1
ATOM 670 N N . SER A 1 84 ? -3.790 4.043 -2.358 1.00 97.62 84 SER A N 1
ATOM 671 C CA . SER A 1 84 ? -4.680 4.622 -3.369 1.00 97.62 84 SER A CA 1
ATOM 672 C C . SER A 1 84 ? -4.867 3.703 -4.584 1.00 97.62 84 SER A C 1
ATOM 674 O O . SER A 1 84 ? -5.997 3.434 -4.991 1.00 97.62 84 SER A O 1
ATOM 676 N N . VAL A 1 85 ? -3.779 3.125 -5.113 1.00 97.56 85 VAL A N 1
ATOM 677 C CA . VAL A 1 85 ? -3.847 2.174 -6.242 1.00 97.56 85 VAL A CA 1
ATOM 678 C C . VAL A 1 85 ? -4.587 0.888 -5.869 1.00 97.56 85 VAL A C 1
ATOM 680 O O . VAL A 1 85 ? -5.264 0.300 -6.709 1.00 97.56 85 VAL A O 1
ATOM 683 N N . MET A 1 86 ? -4.496 0.464 -4.608 1.00 98.12 86 MET A N 1
ATOM 684 C CA . MET A 1 86 ? -5.208 -0.711 -4.095 1.00 98.12 86 MET A CA 1
ATOM 685 C C . MET A 1 86 ? -6.661 -0.414 -3.691 1.00 98.12 86 MET A C 1
ATOM 687 O O . MET A 1 86 ? -7.336 -1.304 -3.177 1.00 98.12 86 MET A O 1
ATOM 691 N N . GLY A 1 87 ? -7.155 0.813 -3.900 1.00 97.81 87 GLY A N 1
ATOM 692 C CA . GLY A 1 87 ? -8.503 1.225 -3.496 1.00 97.81 87 GLY A CA 1
ATOM 693 C C . GLY A 1 87 ? -8.675 1.386 -1.981 1.00 97.81 87 GLY A C 1
ATOM 694 O O . GLY A 1 87 ? -9.799 1.389 -1.485 1.00 97.81 87 GLY A O 1
ATOM 695 N N . VAL A 1 88 ? -7.574 1.512 -1.240 1.00 98.44 88 VAL A N 1
ATOM 696 C CA . VAL A 1 88 ? -7.560 1.693 0.213 1.00 98.44 88 VAL A CA 1
ATOM 697 C C . VAL A 1 88 ? -7.497 3.179 0.540 1.00 98.44 88 VAL A C 1
ATOM 699 O O . VAL A 1 88 ? -6.588 3.892 0.117 1.00 98.44 88 VAL A O 1
ATOM 702 N N . GLY A 1 89 ? -8.455 3.648 1.338 1.00 97.81 89 GLY A N 1
ATOM 703 C CA . GLY A 1 89 ? -8.441 5.013 1.848 1.00 97.81 89 GLY A CA 1
ATOM 704 C C . GLY A 1 89 ? -7.378 5.209 2.931 1.00 97.81 89 GLY A C 1
ATOM 705 O O . GLY A 1 89 ? -7.203 4.353 3.802 1.00 97.81 89 GLY A O 1
ATOM 706 N N . CYS A 1 90 ? -6.733 6.373 2.923 1.00 98.00 90 CYS A N 1
ATOM 707 C CA . CYS A 1 90 ? -5.901 6.853 4.024 1.00 98.00 90 CYS A CA 1
ATOM 708 C C . CYS A 1 90 ? -6.523 8.102 4.653 1.00 98.00 90 CYS A C 1
ATOM 710 O O . CYS A 1 90 ? -7.104 8.931 3.951 1.00 98.00 90 CYS A O 1
ATOM 712 N N . ILE A 1 91 ? -6.396 8.234 5.970 1.00 97.12 91 ILE A N 1
ATOM 713 C CA . ILE A 1 91 ? -6.889 9.379 6.741 1.00 97.12 91 ILE A CA 1
ATOM 714 C C . ILE A 1 91 ? -5.937 9.671 7.903 1.00 97.12 91 ILE A C 1
ATOM 716 O O . ILE A 1 91 ? -5.335 8.747 8.449 1.00 97.12 91 ILE A O 1
ATOM 720 N N . SER A 1 92 ? -5.771 10.934 8.290 1.00 96.75 92 SER A N 1
ATOM 721 C CA . SER A 1 92 ? -4.970 11.266 9.472 1.00 96.75 92 SER A CA 1
ATOM 722 C C . SER A 1 92 ? -5.752 11.039 10.766 1.00 96.75 92 SER A C 1
ATOM 724 O O . SER A 1 92 ? -6.985 11.035 10.770 1.00 96.75 92 SER A O 1
ATOM 726 N N . LEU A 1 93 ? -5.038 10.879 11.885 1.00 94.62 93 LEU A N 1
ATOM 727 C CA . LEU A 1 93 ? -5.688 10.786 13.193 1.00 94.62 93 LEU A CA 1
ATOM 728 C C . LEU A 1 93 ? -6.497 12.054 13.500 1.00 94.62 93 LEU A C 1
ATOM 730 O O . LEU A 1 93 ? -7.636 11.933 13.918 1.00 94.62 93 LEU A O 1
ATOM 734 N N . PHE A 1 94 ? -5.969 13.241 13.186 1.00 94.06 94 PHE A N 1
ATOM 735 C CA . PHE A 1 94 ? -6.682 14.510 13.391 1.00 94.06 94 PHE A CA 1
ATOM 736 C C . PHE A 1 94 ? -7.995 14.568 12.602 1.00 94.06 94 PHE A C 1
ATOM 738 O O . PHE A 1 94 ? -9.028 14.958 13.126 1.00 94.06 94 PHE A O 1
ATOM 745 N N . GLN A 1 95 ? -7.995 14.093 11.353 1.00 94.69 95 GLN A N 1
ATOM 746 C CA . GLN A 1 95 ? -9.222 14.019 10.556 1.00 94.69 95 GLN A CA 1
ATOM 747 C C . GLN A 1 95 ? -10.243 13.028 11.136 1.00 94.69 95 GLN A C 1
ATOM 749 O O . GLN A 1 95 ? -11.445 13.222 10.962 1.00 94.69 95 GLN A O 1
ATOM 754 N N . ILE A 1 96 ? -9.786 11.954 11.787 1.00 95.12 96 ILE A N 1
ATOM 755 C CA . ILE A 1 96 ? -10.649 11.012 12.510 1.00 95.12 96 ILE A CA 1
ATOM 756 C C . ILE A 1 96 ? -11.195 11.658 13.785 1.00 95.12 96 ILE A C 1
ATOM 758 O O . ILE A 1 96 ? -12.397 11.576 14.024 1.00 95.12 96 ILE A O 1
ATOM 762 N N . GLU A 1 97 ? -10.348 12.322 14.568 1.00 95.06 97 GLU A N 1
ATOM 763 C CA . GLU A 1 97 ? -10.749 13.038 15.781 1.00 95.06 97 GLU A CA 1
ATOM 764 C C . GLU A 1 97 ? -11.817 14.089 15.472 1.00 95.06 97 GLU A C 1
ATOM 766 O O . GLU A 1 97 ? -12.878 14.065 16.093 1.00 95.06 97 GLU A O 1
ATOM 771 N N . ASP A 1 98 ? -11.606 14.906 14.440 1.00 94.38 98 ASP A N 1
ATOM 772 C CA . ASP A 1 98 ? -12.583 15.889 13.968 1.00 94.38 98 ASP A CA 1
ATOM 773 C C . ASP A 1 98 ? -13.875 15.215 13.478 1.00 94.38 98 ASP A C 1
ATOM 775 O O . ASP A 1 98 ? -14.983 15.620 13.839 1.00 94.38 98 ASP A O 1
ATOM 779 N N . ARG A 1 99 ? -13.765 14.155 12.661 1.00 94.56 99 ARG A N 1
ATOM 780 C CA . ARG A 1 99 ? -14.929 13.447 12.093 1.00 94.56 99 ARG A CA 1
ATOM 781 C C . ARG A 1 99 ? -15.837 12.860 13.168 1.00 94.56 99 ARG A C 1
ATOM 783 O O . ARG A 1 99 ? -17.052 12.851 12.983 1.00 94.56 99 ARG A O 1
ATOM 790 N N . TYR A 1 100 ? -15.253 12.342 14.243 1.00 95.06 100 TYR A N 1
ATOM 791 C CA . TYR A 1 100 ? -15.982 11.681 15.323 1.00 95.06 100 TYR A CA 1
ATOM 792 C C . TYR A 1 100 ? -16.144 12.552 16.571 1.00 95.06 100 TYR A C 1
ATOM 794 O O . TYR A 1 100 ? -16.692 12.068 17.557 1.00 95.06 100 TYR A O 1
ATOM 802 N N . GLN A 1 101 ? -15.716 13.819 16.525 1.00 93.25 101 GLN A N 1
ATOM 803 C CA . GLN A 1 101 ? -15.789 14.758 17.650 1.00 93.25 101 GLN A CA 1
ATOM 804 C C . GLN A 1 101 ? -15.113 14.193 18.913 1.00 93.25 101 GLN A C 1
ATOM 806 O O . GLN A 1 101 ? -15.664 14.233 20.010 1.00 93.25 101 GLN A O 1
ATOM 811 N N . LEU A 1 102 ? -13.925 13.605 18.734 1.00 89.75 102 LEU A N 1
ATOM 812 C CA . LEU A 1 102 ? -13.136 12.992 19.812 1.00 89.75 102 LEU A CA 1
ATOM 813 C C . LEU A 1 102 ? -12.200 13.988 20.502 1.00 89.75 102 LEU A C 1
ATOM 815 O O . LEU A 1 102 ? -11.660 13.682 21.563 1.00 89.75 102 LEU A O 1
ATOM 819 N N . SER A 1 103 ? -11.995 15.161 19.905 1.00 74.56 103 SER A N 1
ATOM 820 C CA . SER A 1 103 ? -11.299 16.273 20.541 1.00 74.56 103 SER A CA 1
ATOM 821 C C . SER A 1 103 ? -12.175 16.841 21.662 1.00 74.56 103 SER A C 1
ATOM 823 O O . SER A 1 103 ? -13.262 17.356 21.388 1.00 74.56 103 SER A O 1
ATOM 825 N N . VAL A 1 104 ? -11.704 16.708 22.904 1.00 63.12 104 VAL A N 1
ATOM 826 C CA . VAL A 1 104 ? -12.320 17.275 24.118 1.00 63.12 104 VAL A CA 1
ATOM 827 C C . VAL A 1 104 ? -11.933 18.739 24.276 1.00 63.12 104 VAL A C 1
ATOM 829 O O . VAL A 1 104 ? 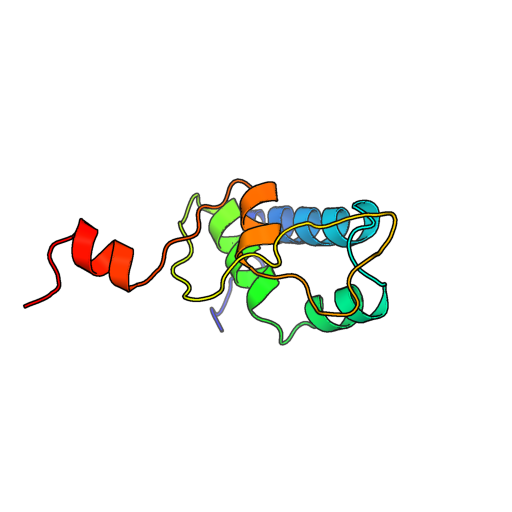-10.738 19.045 24.059 1.00 63.12 104 VAL A O 1
#

Foldseek 3Di:
DDPPCVPPPLLVVLLVVLLVCVVPVLQADPVLSVVCPDPPHCLSSVLSVCLSPVHAAADPWDAPPDGDNVDHDHHHGTSCVSSVVSVHHYDYPVRVCVVVVVPD

Radius of gyration: 14.58 Å; Cα contacts (8 Å, |Δi|>4): 133; chains: 1; bounding box: 33×35×40 Å

pLDDT: mean 94.04, std 7.45, range [55.97, 98.44]

InterPro domains:
  IPR016541 Uncharacterised conserved protein UCP008505 [PF14367] (7-98)

Mean predicted aligned error: 3.54 Å